Protein AF-A0A226DK60-F1 (afdb_monomer_lite)

Foldseek 3Di:
DDDDQDPVNPVLVVLVVCCVVPVPVSVVSVVVVPDDPDCVVVVVLVVVLVVVCVVVVDHDDPVRSVVVSVVVVVVVVVVVPPPDDDPPPPPPDDPDDDDDDDDDDDDDDDDDDDDDDDDDDDDDD

Sequence (125 aa):
MPLVVDEEDSPLLFWKSQSSRFPTLSKMAKIYLAIPSTSGNVERLFSIAGAIARARRASIKTDTLEKLLCCRQYFRNSENTSDIEAPDLDPSNDPNPEPPKSDPSEEMHSSCKDSDEDSDIEDVE

Organism: Folsomia candida (NCBI:txid158441)

InterPro domains:
  IPR008906 HAT, C-terminal dimerisation domain [PF05699] (9-73)
  IPR012337 Ribonuclease H-like superfamily [SSF53098] (5-77)
  IPR052035 Zinc finger BED domain-containing [PTHR46481] (6-76)

Secondary structure (DSSP, 8-state):
------GGG-HHHHHHHTTTT-HHHHHHHHHHHTS-SSTHHHHHHHHHHHHHHHHT-S---HHHHHHHHHHHHHHHHHTT-TT-PPP---TT----PPPPPP-----------------------

Radius of gyration: 30.91 Å; chains: 1; bounding box: 69×60×61 Å

pLDDT: mean 73.43, std 20.0, range [37.38, 96.56]

Structure (mmCIF, N/CA/C/O backbone):
data_AF-A0A226DK60-F1
#
_entry.id   AF-A0A226DK60-F1
#
loop_
_atom_site.group_PDB
_atom_site.id
_atom_site.type_symbol
_atom_site.label_atom_id
_atom_site.label_alt_id
_atom_site.label_comp_id
_atom_site.label_asym_id
_atom_site.label_entity_id
_atom_site.label_seq_id
_atom_site.pdbx_PDB_ins_code
_atom_site.Cartn_x
_atom_site.Cartn_y
_atom_site.Cartn_z
_atom_site.occupancy
_atom_site.B_iso_or_equiv
_atom_site.auth_seq_id
_atom_site.auth_comp_id
_atom_site.auth_asym_id
_atom_site.auth_atom_id
_atom_site.pdbx_PDB_model_num
ATOM 1 N N . MET A 1 1 ? 13.383 18.168 17.671 1.00 52.97 1 MET A N 1
ATOM 2 C CA . MET A 1 1 ? 13.516 16.821 18.262 1.00 52.97 1 MET A CA 1
ATOM 3 C C . MET A 1 1 ? 12.750 15.850 17.386 1.00 52.97 1 MET A C 1
ATOM 5 O O . MET A 1 1 ? 11.598 16.158 17.102 1.00 52.97 1 MET A O 1
ATOM 9 N N . PRO A 1 2 ? 13.350 14.749 16.914 1.00 62.56 2 PRO A N 1
ATOM 10 C CA . PRO A 1 2 ? 12.568 13.673 16.325 1.00 62.56 2 PRO A CA 1
ATOM 11 C C . PRO A 1 2 ? 11.811 12.965 17.456 1.00 62.56 2 PRO A C 1
ATOM 13 O O . PRO A 1 2 ? 12.388 12.693 18.508 1.00 62.56 2 PRO A O 1
ATOM 16 N N . LEU A 1 3 ? 10.514 12.733 17.265 1.00 60.19 3 LEU A N 1
ATOM 17 C CA . LEU A 1 3 ? 9.728 11.882 18.153 1.00 60.19 3 LEU A CA 1
ATOM 18 C C . LEU A 1 3 ? 10.184 10.444 17.902 1.00 60.19 3 LEU A C 1
ATOM 20 O O . LEU A 1 3 ? 9.990 9.924 16.804 1.00 60.19 3 LEU A O 1
ATOM 24 N N . VAL A 1 4 ? 10.856 9.846 18.882 1.00 67.31 4 VAL A N 1
ATOM 25 C CA . VAL A 1 4 ? 11.130 8.408 18.877 1.00 67.31 4 VAL A CA 1
ATOM 26 C C . VAL A 1 4 ? 9.837 7.748 19.334 1.00 67.31 4 VAL A C 1
ATOM 28 O O . VAL A 1 4 ? 9.366 8.027 20.431 1.00 67.31 4 VAL A O 1
ATOM 31 N N . VAL A 1 5 ? 9.218 6.986 18.439 1.00 66.62 5 VAL A N 1
ATOM 32 C CA . VAL A 1 5 ? 8.055 6.152 18.748 1.00 66.62 5 VAL A CA 1
ATOM 33 C C . VAL A 1 5 ? 8.623 4.774 19.046 1.00 66.62 5 VAL A C 1
ATOM 35 O O . VAL A 1 5 ? 9.246 4.182 18.162 1.00 66.62 5 VAL A O 1
ATOM 38 N N . ASP A 1 6 ? 8.474 4.312 20.283 1.00 76.50 6 ASP A N 1
ATOM 39 C CA . ASP A 1 6 ? 8.888 2.965 20.671 1.00 76.50 6 ASP A CA 1
ATOM 40 C C . ASP A 1 6 ? 7.989 1.934 19.959 1.00 76.50 6 ASP A C 1
ATOM 42 O O . ASP A 1 6 ? 6.840 2.225 19.627 1.00 76.50 6 ASP A O 1
ATOM 46 N N . GLU A 1 7 ? 8.485 0.724 19.678 1.00 69.06 7 GLU A N 1
ATOM 47 C CA . GLU A 1 7 ? 7.690 -0.301 18.966 1.00 69.06 7 GLU A CA 1
ATOM 48 C C . GLU A 1 7 ? 6.394 -0.672 19.708 1.00 69.06 7 GLU A C 1
ATOM 50 O O . GLU A 1 7 ? 5.380 -0.977 19.075 1.00 69.06 7 GLU A O 1
ATOM 55 N N . GLU A 1 8 ? 6.405 -0.554 21.037 1.00 67.69 8 GLU A N 1
ATOM 56 C CA . GLU A 1 8 ? 5.249 -0.716 21.928 1.00 67.69 8 GLU A CA 1
ATOM 57 C C . GLU A 1 8 ? 4.140 0.324 21.664 1.00 67.69 8 GLU A C 1
ATOM 59 O O . GLU A 1 8 ? 2.957 0.042 21.858 1.00 67.69 8 GLU A O 1
ATOM 64 N N . ASP A 1 9 ? 4.494 1.495 21.126 1.00 77.69 9 ASP A N 1
ATOM 65 C CA . ASP A 1 9 ? 3.557 2.561 20.753 1.00 77.69 9 ASP A CA 1
ATOM 66 C C . ASP A 1 9 ? 3.023 2.404 19.316 1.00 77.69 9 ASP A C 1
ATOM 68 O O . ASP A 1 9 ? 2.361 3.299 18.774 1.00 77.69 9 ASP A O 1
ATOM 72 N N . SER A 1 10 ? 3.277 1.261 18.664 1.00 87.69 10 SER A N 1
ATOM 73 C CA . SER A 1 10 ? 2.757 0.993 17.326 1.00 87.69 10 SER A CA 1
ATOM 74 C C . SER A 1 10 ? 1.223 0.956 17.335 1.00 87.69 10 SER A C 1
ATOM 76 O O . SER A 1 10 ? 0.614 0.057 17.932 1.00 87.69 10 SER A O 1
ATOM 78 N N . PRO A 1 11 ? 0.545 1.856 16.593 1.00 90.19 11 PRO A N 1
ATOM 79 C CA . PRO A 1 11 ? -0.913 1.877 16.554 1.00 90.19 11 PRO A CA 1
ATOM 80 C C . PRO A 1 11 ? -1.484 0.570 15.984 1.00 90.19 11 PRO A C 1
ATOM 82 O O . PRO A 1 11 ? -2.591 0.169 16.341 1.00 90.19 11 PRO A O 1
ATOM 85 N N . LEU A 1 12 ? -0.732 -0.137 15.133 1.00 90.12 12 LEU A N 1
ATOM 86 C CA . LEU A 1 12 ? -1.144 -1.432 14.589 1.00 90.12 12 LEU A CA 1
ATOM 87 C C . LEU A 1 12 ? -1.210 -2.518 15.673 1.00 90.12 12 LEU A C 1
ATOM 89 O O . LEU A 1 12 ? -2.156 -3.308 15.673 1.00 90.12 12 LEU A O 1
ATOM 93 N N . LEU A 1 13 ? -0.249 -2.542 16.602 1.00 90.69 13 LEU A N 1
ATOM 94 C CA . LEU A 1 13 ? -0.232 -3.491 17.720 1.00 90.69 13 LEU A CA 1
ATOM 95 C C . LEU A 1 13 ? -1.329 -3.164 18.736 1.00 90.69 13 LEU A C 1
ATOM 97 O O . LEU A 1 13 ? -2.068 -4.060 19.148 1.00 90.69 13 LEU A O 1
ATOM 101 N N . PHE A 1 14 ? -1.525 -1.878 19.038 1.00 91.50 14 PHE A N 1
ATOM 102 C CA . PHE A 1 14 ? -2.618 -1.417 19.895 1.00 91.50 14 PHE A CA 1
ATOM 103 C C . PHE A 1 14 ? -3.997 -1.842 19.361 1.00 91.50 14 PHE A C 1
ATOM 105 O O . PHE A 1 14 ? -4.802 -2.445 20.071 1.00 91.50 14 PHE A O 1
ATOM 112 N N . TRP A 1 15 ? -4.288 -1.593 18.080 1.00 93.88 15 TRP A N 1
ATOM 113 C CA . TRP A 1 15 ? -5.579 -1.989 17.501 1.00 93.88 15 TRP A CA 1
ATOM 114 C C . TRP A 1 15 ? -5.724 -3.506 17.324 1.00 93.88 15 TRP A C 1
ATOM 116 O O . TRP A 1 15 ? -6.853 -4.004 17.251 1.00 93.88 15 TRP A O 1
ATOM 126 N N . LYS A 1 16 ? -4.612 -4.253 17.276 1.00 91.00 16 LYS A N 1
ATOM 127 C CA . LYS A 1 16 ? -4.616 -5.722 17.307 1.00 91.00 16 LYS A CA 1
ATOM 128 C C . LYS A 1 16 ? -5.071 -6.230 18.679 1.00 91.00 16 LYS A C 1
ATOM 130 O O . LYS A 1 16 ? -6.003 -7.036 18.720 1.00 91.00 16 LYS A O 1
ATOM 135 N N . SER A 1 17 ? -4.497 -5.728 19.775 1.00 92.06 17 SER A N 1
ATOM 136 C CA . SER A 1 17 ? -4.870 -6.136 21.142 1.00 92.06 17 SER A CA 1
ATOM 137 C C . SER A 1 17 ? -6.291 -5.698 21.520 1.00 92.06 17 SER A C 1
ATOM 139 O O . SER A 1 17 ? -7.034 -6.448 22.149 1.00 92.06 17 SER A O 1
ATOM 141 N N . GLN A 1 18 ? -6.724 -4.530 21.043 1.00 92.31 18 GLN A N 1
ATOM 142 C CA . GLN A 1 18 ? -8.040 -3.964 21.342 1.00 92.31 18 GLN A CA 1
ATOM 143 C C . GLN A 1 18 ? -9.190 -4.554 20.493 1.00 92.31 18 GLN A C 1
ATOM 145 O O . GLN A 1 18 ? -10.358 -4.186 20.660 1.00 92.31 18 GLN A O 1
ATOM 150 N N . SER A 1 19 ? -8.892 -5.478 19.574 1.00 93.06 19 SER A N 1
ATOM 151 C CA . SER A 1 19 ? -9.872 -6.026 18.627 1.00 93.06 19 SER A CA 1
ATOM 152 C C . SER A 1 19 ? -11.032 -6.783 19.283 1.00 93.06 19 SER A C 1
ATOM 154 O O . SER A 1 19 ? -12.153 -6.708 18.780 1.00 93.06 19 SER A O 1
ATOM 156 N N . SER A 1 20 ? -10.802 -7.437 20.426 1.00 94.56 20 SER A N 1
ATOM 157 C CA . SER A 1 20 ? -11.841 -8.134 21.200 1.00 94.56 20 SER A CA 1
ATOM 158 C C . SER A 1 20 ? -12.856 -7.166 21.808 1.00 94.56 20 SER A C 1
ATOM 160 O O . SER A 1 20 ? -14.061 -7.403 21.767 1.00 94.56 20 SER A O 1
ATOM 162 N N . ARG A 1 21 ? -12.374 -6.037 22.335 1.00 96.56 21 ARG A N 1
ATOM 163 C CA . ARG A 1 21 ? -13.205 -5.025 22.991 1.00 96.56 21 ARG A CA 1
ATOM 164 C C . ARG A 1 21 ? -13.877 -4.082 21.992 1.00 96.56 21 ARG A C 1
ATOM 166 O O . ARG A 1 21 ? -14.992 -3.640 22.249 1.00 96.56 21 ARG A O 1
ATOM 173 N N . PHE A 1 22 ? -13.236 -3.792 20.856 1.00 95.56 22 PHE A N 1
ATOM 174 C CA . PHE A 1 22 ? -13.795 -2.947 19.795 1.00 95.56 22 PHE A CA 1
ATOM 175 C C . PHE A 1 22 ? -13.660 -3.598 18.402 1.00 95.56 22 PHE A C 1
ATOM 177 O O . PHE A 1 22 ? -12.822 -3.183 17.592 1.00 95.56 22 PHE A O 1
ATOM 184 N N . PRO A 1 23 ? -14.503 -4.591 18.062 1.00 93.88 23 PRO A N 1
ATOM 185 C CA . PRO A 1 23 ? -14.364 -5.359 16.821 1.00 93.88 23 PRO A CA 1
ATOM 186 C C . PRO A 1 23 ? -14.616 -4.527 15.557 1.00 93.88 23 PRO A C 1
ATOM 188 O O . PRO A 1 23 ? -13.886 -4.651 14.576 1.00 93.88 23 PRO A O 1
ATOM 191 N N . THR A 1 24 ? -15.615 -3.643 15.560 1.00 96.00 24 THR A N 1
ATOM 192 C CA . THR A 1 24 ? -15.915 -2.791 14.394 1.00 96.00 24 THR A CA 1
ATOM 193 C C . THR A 1 24 ? -14.880 -1.681 14.228 1.00 96.00 24 THR A C 1
ATOM 195 O O . THR A 1 24 ? -14.409 -1.429 13.121 1.00 96.00 24 THR A O 1
ATOM 198 N N . LEU A 1 25 ? -14.480 -1.041 15.331 1.00 95.38 25 LEU A N 1
ATOM 199 C CA . LEU A 1 25 ? -13.534 0.073 15.285 1.00 95.38 25 LEU A CA 1
ATOM 200 C C . LEU A 1 25 ? -12.126 -0.396 14.916 1.00 95.38 25 LEU A C 1
ATOM 202 O O . LEU A 1 25 ? -11.478 0.242 14.097 1.00 95.38 25 LEU A O 1
ATOM 206 N N . SER A 1 26 ? -11.678 -1.538 15.446 1.00 94.44 26 SER A N 1
ATOM 207 C CA . SER A 1 26 ? -10.377 -2.114 15.083 1.00 94.44 26 SER A CA 1
ATOM 208 C C . SER A 1 26 ? -10.292 -2.469 13.594 1.00 94.44 26 SER A C 1
ATOM 210 O O . SER A 1 26 ? -9.253 -2.250 12.975 1.00 94.44 26 SER A O 1
ATOM 212 N N . LYS A 1 27 ? -11.386 -2.948 12.979 1.00 93.94 27 LYS A N 1
ATOM 213 C CA . LYS A 1 27 ? -11.457 -3.170 11.523 1.00 93.94 27 LYS A CA 1
ATOM 214 C C . LYS A 1 27 ? -11.287 -1.867 10.741 1.00 93.94 27 LYS A C 1
ATOM 216 O O . LYS A 1 27 ? -10.496 -1.831 9.804 1.00 93.94 27 LYS A O 1
ATOM 221 N N . MET A 1 28 ? -11.973 -0.800 11.148 1.00 96.19 28 MET A N 1
ATOM 222 C CA . MET A 1 28 ? -11.833 0.514 10.509 1.00 96.19 28 MET A CA 1
ATOM 223 C C . MET A 1 28 ? -10.421 1.076 10.686 1.00 96.19 28 MET A C 1
ATOM 225 O O . MET A 1 28 ? -9.803 1.507 9.717 1.00 96.19 28 MET A O 1
ATOM 229 N N . ALA A 1 29 ? -9.875 1.008 11.900 1.00 94.56 29 ALA A N 1
ATOM 230 C CA . ALA A 1 29 ? -8.530 1.481 12.200 1.00 94.56 29 ALA A CA 1
ATOM 231 C C . ALA A 1 29 ? -7.472 0.788 11.330 1.00 94.56 29 ALA A C 1
ATOM 233 O O . ALA A 1 29 ? -6.603 1.463 10.787 1.00 94.56 29 ALA A O 1
ATOM 234 N N . LYS A 1 30 ? -7.584 -0.531 11.113 1.00 92.19 30 LYS A N 1
ATOM 235 C CA . LYS A 1 30 ? -6.701 -1.270 10.192 1.00 92.19 30 LYS A CA 1
ATOM 236 C C . LYS A 1 30 ? -6.742 -0.716 8.767 1.00 92.19 30 LYS A C 1
ATOM 238 O O . LYS A 1 30 ? -5.692 -0.587 8.150 1.00 92.19 30 LYS A O 1
ATOM 243 N N . ILE A 1 31 ? -7.926 -0.373 8.256 1.00 93.75 31 ILE A N 1
ATOM 244 C CA . ILE A 1 31 ? -8.076 0.198 6.909 1.00 93.75 31 ILE A CA 1
ATOM 245 C C . ILE A 1 31 ? -7.396 1.567 6.839 1.00 93.75 31 ILE A C 1
ATOM 247 O O . ILE A 1 31 ? -6.592 1.799 5.942 1.00 93.75 31 ILE A O 1
ATOM 251 N N . TYR A 1 32 ? -7.668 2.457 7.796 1.00 93.88 32 TYR A N 1
ATOM 252 C CA . TYR A 1 32 ? -7.098 3.807 7.787 1.00 93.88 32 TYR A CA 1
ATOM 253 C C . TYR A 1 32 ? -5.581 3.817 7.994 1.00 93.88 32 TYR A C 1
ATOM 255 O O . TYR A 1 32 ? -4.885 4.581 7.332 1.00 93.88 32 TYR A O 1
ATOM 263 N N . LEU A 1 33 ? -5.058 2.952 8.865 1.00 92.19 33 LEU A N 1
ATOM 264 C CA . LEU A 1 33 ? -3.618 2.836 9.112 1.00 92.19 33 LEU A CA 1
ATOM 265 C C . LEU A 1 33 ? -2.861 2.176 7.951 1.00 92.19 33 LEU A C 1
ATOM 267 O O . LEU A 1 33 ? -1.656 2.373 7.830 1.00 92.19 33 LEU A O 1
ATOM 271 N N . ALA A 1 34 ? -3.543 1.417 7.087 1.00 91.00 34 ALA A N 1
ATOM 272 C CA . ALA A 1 34 ? -2.942 0.850 5.881 1.00 91.00 34 ALA A CA 1
ATOM 273 C C . ALA A 1 34 ? -2.728 1.892 4.767 1.00 91.00 34 ALA A C 1
ATOM 275 O O . ALA A 1 34 ? -1.981 1.637 3.819 1.00 91.00 34 ALA A O 1
ATOM 276 N N . ILE A 1 35 ? -3.373 3.060 4.858 1.00 91.31 35 ILE A N 1
ATOM 277 C CA . ILE A 1 35 ? -3.220 4.129 3.873 1.00 91.31 35 ILE A CA 1
ATOM 278 C C . ILE A 1 35 ? -1.857 4.799 4.094 1.00 91.31 35 ILE A C 1
ATOM 280 O O . ILE A 1 35 ? -1.596 5.327 5.177 1.00 91.31 35 ILE A O 1
ATOM 284 N N . PRO A 1 36 ? -0.969 4.825 3.086 1.00 86.81 36 PRO A N 1
ATOM 285 C CA . PRO A 1 36 ? 0.286 5.545 3.210 1.00 86.81 36 PRO A CA 1
ATOM 286 C C . PRO A 1 36 ? 0.016 7.051 3.312 1.00 86.81 36 PRO A C 1
ATOM 288 O O . PRO A 1 36 ? -0.772 7.606 2.552 1.00 86.81 36 PRO A O 1
ATOM 291 N N . SER A 1 37 ? 0.731 7.729 4.209 1.00 88.56 37 SER A N 1
ATOM 292 C CA . SER A 1 37 ? 0.634 9.188 4.372 1.00 88.56 37 SER A CA 1
ATOM 293 C C . SER A 1 37 ? 1.153 9.965 3.145 1.00 88.56 37 SER A C 1
ATOM 295 O O . SER A 1 37 ? 0.813 11.128 2.947 1.00 88.56 37 SER A O 1
ATOM 297 N N . THR A 1 38 ? 1.970 9.333 2.290 1.00 90.88 38 THR A N 1
ATOM 298 C CA . THR A 1 38 ? 2.649 9.996 1.165 1.00 90.88 38 THR A CA 1
ATOM 299 C C . THR A 1 38 ? 2.565 9.209 -0.145 1.00 90.88 38 THR A C 1
ATOM 301 O O . THR A 1 38 ? 2.414 7.985 -0.161 1.00 90.88 38 THR A O 1
ATOM 304 N N . SER A 1 39 ? 2.756 9.910 -1.269 1.00 86.12 39 SER A N 1
ATOM 305 C CA . SER A 1 39 ? 2.887 9.328 -2.615 1.00 86.12 39 SER A CA 1
ATOM 306 C C . SER A 1 39 ? 4.194 8.552 -2.837 1.00 86.12 39 SER A C 1
ATOM 308 O O . SER A 1 39 ? 4.375 7.936 -3.888 1.00 86.12 39 SER A O 1
ATOM 310 N N . GLY A 1 40 ? 5.106 8.509 -1.861 1.00 86.88 40 GLY A N 1
ATOM 311 C CA . GLY A 1 40 ? 6.433 7.913 -2.048 1.00 86.88 40 GLY A CA 1
ATOM 312 C C . GLY A 1 40 ? 6.402 6.429 -2.443 1.00 86.88 40 GLY A C 1
ATOM 313 O O . GLY A 1 40 ? 7.303 5.948 -3.133 1.00 86.88 40 GLY A O 1
ATOM 314 N N . ASN A 1 41 ? 5.356 5.688 -2.059 1.00 86.44 41 ASN A N 1
ATOM 315 C CA . ASN A 1 41 ? 5.198 4.288 -2.463 1.00 86.44 41 ASN A CA 1
ATOM 316 C C . ASN A 1 41 ? 4.947 4.150 -3.975 1.00 86.44 41 ASN A C 1
ATOM 318 O O . ASN A 1 41 ? 5.609 3.355 -4.646 1.00 86.44 41 ASN A O 1
ATOM 322 N N . VAL A 1 42 ? 4.040 4.961 -4.529 1.00 90.31 42 VAL A N 1
ATOM 323 C CA . VAL A 1 42 ? 3.719 4.909 -5.962 1.00 90.31 42 VAL A CA 1
ATOM 324 C C . VAL A 1 42 ? 4.876 5.433 -6.808 1.00 90.31 42 VAL A C 1
ATOM 326 O O . VAL A 1 42 ? 5.225 4.816 -7.809 1.00 90.31 42 VAL A O 1
ATOM 329 N N . GLU A 1 43 ? 5.559 6.491 -6.370 1.00 92.25 43 GLU A N 1
ATOM 330 C CA . GLU A 1 43 ? 6.752 7.019 -7.047 1.00 92.25 43 GLU A CA 1
ATOM 331 C C . GLU A 1 43 ? 7.873 5.976 -7.119 1.00 92.25 43 GLU A C 1
ATOM 333 O O . GLU A 1 43 ? 8.479 5.762 -8.174 1.00 92.25 43 GLU A O 1
ATOM 338 N N . ARG A 1 44 ? 8.115 5.257 -6.014 1.00 92.19 44 ARG A N 1
ATOM 339 C CA . ARG A 1 44 ? 9.077 4.151 -5.983 1.00 92.19 44 ARG A CA 1
ATOM 340 C C . ARG A 1 44 ? 8.665 3.027 -6.930 1.00 92.19 44 ARG A C 1
ATOM 342 O O . ARG A 1 44 ? 9.525 2.490 -7.629 1.00 92.19 44 ARG A O 1
ATOM 349 N N . LEU A 1 45 ? 7.379 2.680 -6.972 1.00 91.75 45 LEU A N 1
ATOM 350 C CA . LEU A 1 45 ? 6.857 1.667 -7.889 1.00 91.75 45 LEU A CA 1
ATOM 351 C C . LEU A 1 45 ? 7.091 2.066 -9.355 1.00 91.75 45 LEU A C 1
ATOM 353 O O . LEU A 1 45 ? 7.628 1.265 -10.120 1.00 91.75 45 LEU A O 1
ATOM 357 N N . PHE A 1 46 ? 6.781 3.309 -9.732 1.00 91.12 46 PHE A N 1
ATOM 358 C CA . PHE A 1 46 ? 7.013 3.821 -11.087 1.00 91.12 46 PHE A CA 1
ATOM 359 C C . PHE A 1 46 ? 8.496 3.906 -11.447 1.00 91.12 46 PHE A C 1
ATOM 361 O O . PHE A 1 46 ? 8.877 3.583 -12.572 1.00 91.12 46 PHE A O 1
ATOM 368 N N . SER A 1 47 ? 9.354 4.276 -10.498 1.00 93.62 47 SER A N 1
ATOM 369 C CA . SER A 1 47 ? 10.803 4.274 -10.706 1.00 93.62 47 SER A CA 1
ATOM 370 C C . SER A 1 47 ? 11.325 2.865 -11.018 1.00 93.62 47 SER A C 1
ATOM 372 O O . SER A 1 47 ? 12.071 2.673 -11.983 1.00 93.62 47 SER A O 1
ATOM 374 N N . ILE A 1 48 ? 10.862 1.853 -10.272 1.00 92.06 48 ILE A N 1
ATOM 375 C CA . ILE A 1 48 ? 11.183 0.440 -10.527 1.00 92.06 48 ILE A CA 1
ATOM 376 C C . ILE A 1 48 ? 10.647 0.005 -11.894 1.00 92.06 48 ILE A C 1
ATOM 378 O O . ILE A 1 48 ? 11.382 -0.609 -12.667 1.00 92.06 48 ILE A O 1
ATOM 382 N N . ALA A 1 49 ? 9.402 0.351 -12.223 1.00 91.50 49 ALA A N 1
ATOM 383 C CA . ALA A 1 49 ? 8.806 0.052 -13.522 1.00 91.50 49 ALA A CA 1
ATOM 384 C C . ALA A 1 49 ? 9.649 0.627 -14.671 1.00 91.50 49 ALA A C 1
ATOM 386 O O . ALA A 1 49 ? 10.003 -0.085 -15.613 1.00 91.50 49 ALA A O 1
ATOM 387 N N . GLY A 1 50 ? 10.059 1.893 -14.550 1.00 91.25 50 GLY A N 1
ATOM 388 C CA . GLY A 1 50 ? 10.931 2.559 -15.511 1.00 91.25 50 GLY A CA 1
ATOM 389 C C . GLY A 1 50 ? 12.333 1.950 -15.578 1.00 91.25 50 GLY A C 1
ATOM 390 O O . GLY A 1 50 ? 12.954 1.951 -16.641 1.00 91.25 50 GLY A O 1
ATOM 391 N N . ALA A 1 51 ? 12.861 1.416 -14.475 1.00 90.69 51 ALA A N 1
ATOM 392 C CA . ALA A 1 51 ? 14.127 0.687 -14.472 1.00 90.69 51 ALA A CA 1
ATOM 393 C C . ALA A 1 51 ? 14.015 -0.652 -15.219 1.00 90.69 51 ALA A C 1
ATOM 395 O O . ALA A 1 51 ? 14.854 -0.933 -16.072 1.00 90.69 51 ALA A O 1
ATOM 396 N N . ILE A 1 52 ? 12.961 -1.437 -14.970 1.00 88.69 52 ILE A N 1
ATOM 397 C CA . ILE A 1 52 ? 12.707 -2.717 -15.655 1.00 88.69 52 ILE A CA 1
ATOM 398 C C . ILE A 1 52 ? 12.524 -2.495 -17.161 1.00 88.69 52 ILE A C 1
ATOM 400 O O . ILE A 1 52 ? 13.147 -3.187 -17.970 1.00 88.69 52 ILE A O 1
ATOM 404 N N . ALA A 1 53 ? 11.719 -1.498 -17.541 1.00 87.94 53 ALA A N 1
ATOM 405 C CA . ALA A 1 53 ? 11.475 -1.159 -18.940 1.00 87.94 53 ALA A CA 1
ATOM 406 C C . ALA A 1 53 ? 12.768 -0.751 -19.671 1.00 87.94 53 ALA A C 1
ATOM 408 O O . ALA A 1 53 ? 13.023 -1.213 -20.782 1.00 87.94 53 ALA A O 1
ATOM 409 N N . ARG A 1 54 ? 13.625 0.060 -19.032 1.00 86.19 54 ARG A N 1
ATOM 410 C CA . ARG A 1 54 ? 14.917 0.477 -19.608 1.00 86.19 54 ARG A CA 1
ATOM 411 C C . ARG A 1 54 ? 15.934 -0.660 -19.678 1.00 86.19 54 ARG A C 1
ATOM 413 O O . ARG A 1 54 ? 16.642 -0.779 -20.676 1.00 86.19 54 ARG A O 1
ATOM 420 N N . ALA A 1 55 ? 16.012 -1.496 -18.643 1.00 82.56 55 ALA A N 1
ATOM 421 C CA . ALA A 1 55 ? 17.002 -2.568 -18.545 1.00 82.56 55 ALA A CA 1
ATOM 422 C C . ALA A 1 55 ? 16.868 -3.595 -19.675 1.00 82.56 55 ALA A C 1
ATOM 424 O O . ALA A 1 55 ? 17.873 -4.100 -20.171 1.00 82.56 55 ALA A O 1
ATOM 425 N N . ARG A 1 56 ? 15.638 -3.879 -20.120 1.00 71.56 56 ARG A N 1
ATOM 426 C CA . ARG A 1 56 ? 15.405 -4.929 -21.114 1.00 71.56 56 ARG A CA 1
ATOM 427 C C . ARG A 1 56 ? 15.754 -4.517 -22.547 1.00 71.56 56 ARG A C 1
ATOM 429 O O . ARG A 1 56 ? 15.784 -5.402 -23.393 1.00 71.56 56 ARG A O 1
ATOM 436 N N . ARG A 1 57 ? 16.011 -3.226 -22.836 1.00 69.38 57 ARG A N 1
ATOM 437 C CA . ARG A 1 57 ? 16.305 -2.622 -24.171 1.00 69.38 57 ARG A CA 1
ATOM 438 C C . ARG A 1 57 ? 15.354 -2.999 -25.328 1.00 69.38 57 ARG A C 1
ATOM 440 O O . ARG A 1 57 ? 15.483 -2.467 -26.423 1.00 69.38 57 ARG A O 1
ATOM 447 N N . ALA A 1 58 ? 14.392 -3.876 -25.080 1.00 64.38 58 ALA A N 1
ATOM 448 C CA . ALA A 1 58 ? 13.363 -4.365 -25.969 1.00 64.38 58 ALA A CA 1
ATOM 449 C C . ALA A 1 58 ? 12.010 -3.905 -25.428 1.00 64.38 58 ALA A C 1
ATOM 451 O O . ALA A 1 58 ? 11.807 -3.852 -24.213 1.00 64.38 58 ALA A O 1
ATOM 452 N N . SER A 1 59 ? 11.097 -3.590 -26.344 1.00 74.50 59 SER A N 1
ATOM 453 C CA . SER A 1 59 ? 9.720 -3.204 -26.040 1.00 74.50 59 SER A CA 1
ATOM 454 C C . SER A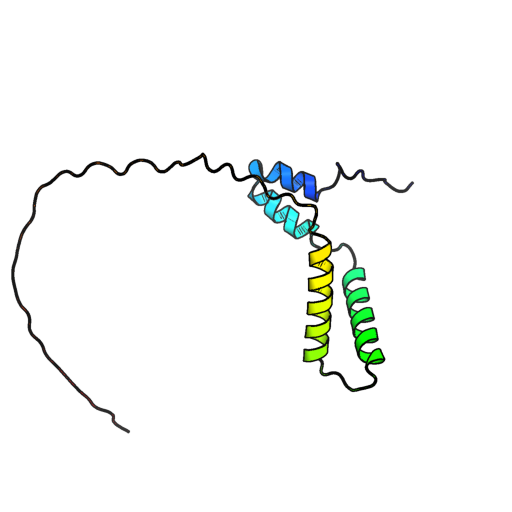 1 59 ? 9.035 -4.300 -25.217 1.00 74.50 59 SER A C 1
ATOM 456 O O . SER A 1 59 ? 8.613 -5.331 -25.745 1.00 74.50 59 SER A O 1
ATOM 458 N N . ILE A 1 60 ? 8.985 -4.112 -23.897 1.00 87.00 60 ILE A N 1
ATOM 459 C CA . ILE A 1 60 ? 8.209 -4.963 -23.005 1.00 87.00 60 ILE A CA 1
ATOM 460 C C . ILE A 1 60 ? 6.746 -4.536 -23.105 1.00 87.00 60 ILE A C 1
ATOM 462 O O . ILE A 1 60 ? 6.428 -3.352 -23.009 1.00 87.00 60 ILE A O 1
ATOM 466 N N . LYS A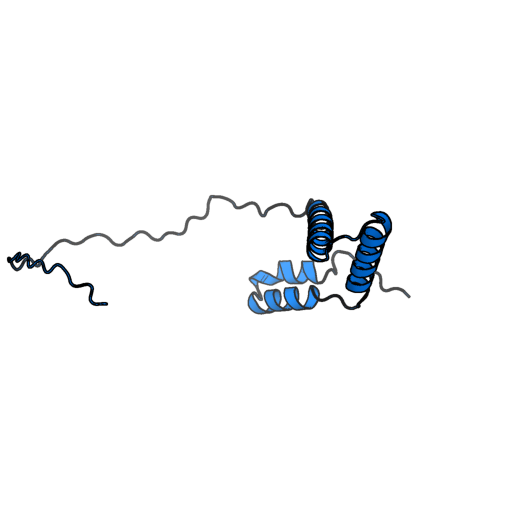 1 61 ? 5.847 -5.500 -23.308 1.00 90.00 61 LYS A N 1
ATOM 467 C CA . LYS A 1 61 ? 4.407 -5.230 -23.271 1.00 90.00 61 LYS A CA 1
ATOM 468 C C . LYS A 1 61 ? 4.012 -4.778 -21.863 1.00 90.00 61 LYS A C 1
ATOM 470 O O . LYS A 1 61 ? 4.545 -5.294 -20.879 1.00 90.00 61 LYS A O 1
ATOM 475 N N . THR A 1 62 ? 3.058 -3.858 -21.774 1.00 89.31 62 THR A N 1
ATOM 476 C CA . THR A 1 62 ? 2.546 -3.314 -20.505 1.00 89.31 62 THR A CA 1
ATOM 477 C C . THR A 1 62 ? 2.040 -4.412 -19.569 1.00 89.31 62 THR A C 1
ATOM 479 O O . THR A 1 62 ? 2.437 -4.441 -18.410 1.00 89.31 62 THR A O 1
ATOM 482 N N . ASP A 1 63 ? 1.292 -5.383 -20.097 1.00 92.62 63 ASP A N 1
ATOM 483 C CA . ASP A 1 63 ? 0.818 -6.563 -19.354 1.00 92.62 63 ASP A CA 1
ATOM 484 C C . ASP A 1 63 ? 1.969 -7.372 -18.723 1.00 92.62 63 ASP A C 1
ATOM 486 O O . ASP A 1 63 ? 1.918 -7.786 -17.566 1.00 92.62 63 ASP A O 1
ATOM 490 N N . THR A 1 64 ? 3.070 -7.563 -19.457 1.00 92.12 64 THR A N 1
ATOM 491 C CA . THR A 1 64 ? 4.238 -8.281 -18.927 1.00 92.12 64 THR A CA 1
ATOM 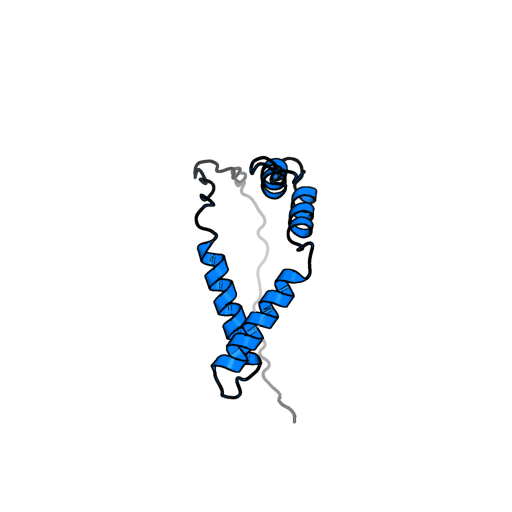492 C C . THR A 1 64 ? 4.958 -7.468 -17.853 1.00 92.12 64 THR A C 1
ATOM 494 O O . THR A 1 64 ? 5.446 -8.035 -16.878 1.00 92.12 64 THR A O 1
ATOM 497 N N . LEU A 1 65 ? 5.031 -6.145 -18.012 1.00 92.50 65 LEU A N 1
ATOM 498 C CA . LEU A 1 65 ? 5.629 -5.257 -17.018 1.00 92.50 65 LEU A CA 1
ATOM 499 C C . LEU A 1 65 ? 4.834 -5.269 -15.705 1.00 92.50 65 LEU A C 1
ATOM 501 O O . LEU A 1 65 ? 5.436 -5.361 -14.636 1.00 92.50 65 LEU A O 1
ATOM 505 N N . GLU A 1 66 ? 3.504 -5.229 -15.786 1.00 93.19 66 GLU A N 1
ATOM 506 C CA . GLU A 1 66 ? 2.610 -5.311 -14.629 1.00 93.19 66 GLU A CA 1
ATOM 507 C C . GLU A 1 66 ? 2.803 -6.622 -13.861 1.00 93.19 66 GLU A C 1
ATOM 509 O O . GLU A 1 66 ? 3.036 -6.600 -12.652 1.00 93.19 66 GLU A O 1
ATOM 514 N N . LYS A 1 67 ? 2.825 -7.758 -14.570 1.00 94.62 67 LYS A N 1
ATOM 515 C CA . LYS A 1 67 ? 3.084 -9.075 -13.968 1.00 94.62 67 LYS A CA 1
ATOM 516 C C . LYS A 1 67 ? 4.434 -9.123 -13.258 1.00 94.62 67 LYS A C 1
ATOM 518 O O . LYS A 1 67 ? 4.511 -9.579 -12.123 1.00 94.62 67 LYS A O 1
ATOM 523 N N . LEU A 1 68 ? 5.494 -8.598 -13.878 1.00 93.12 68 LEU A N 1
ATOM 524 C CA . LEU A 1 68 ? 6.822 -8.545 -13.256 1.00 93.12 68 LEU A CA 1
ATOM 525 C C . LEU A 1 68 ? 6.844 -7.679 -11.991 1.00 93.12 68 LEU A C 1
ATOM 527 O O . LEU A 1 68 ? 7.465 -8.063 -10.999 1.00 93.12 68 LEU A O 1
ATOM 531 N N . LEU A 1 69 ? 6.175 -6.524 -12.015 1.00 93.38 69 LEU A N 1
ATOM 532 C CA . LEU A 1 69 ? 6.051 -5.653 -10.845 1.00 93.38 69 LEU A CA 1
ATOM 533 C C . LEU A 1 69 ? 5.272 -6.342 -9.724 1.00 93.38 69 LEU A C 1
ATOM 535 O O . LEU A 1 69 ? 5.726 -6.320 -8.581 1.00 93.38 69 LEU A O 1
ATOM 539 N N . CYS A 1 70 ? 4.151 -6.985 -10.052 1.00 94.25 70 CYS A N 1
ATOM 540 C CA . CYS A 1 70 ? 3.338 -7.738 -9.104 1.00 94.25 70 CYS A CA 1
ATOM 541 C C . CYS A 1 70 ? 4.141 -8.880 -8.468 1.00 94.25 70 CYS A C 1
ATOM 543 O O . CYS A 1 70 ? 4.263 -8.920 -7.246 1.00 94.25 70 CYS A O 1
ATOM 545 N N . CYS A 1 71 ? 4.784 -9.736 -9.272 1.00 94.12 71 CYS A N 1
ATOM 546 C CA . CYS A 1 71 ? 5.624 -10.827 -8.772 1.00 94.12 71 CYS A CA 1
ATOM 547 C C . CYS A 1 71 ? 6.740 -10.305 -7.862 1.00 94.12 71 CYS A C 1
ATOM 549 O O . CYS A 1 71 ? 6.922 -10.805 -6.756 1.00 94.12 71 CYS A O 1
ATOM 551 N N . ARG A 1 72 ? 7.460 -9.258 -8.285 1.00 92.25 72 ARG A N 1
ATOM 552 C CA . ARG A 1 72 ? 8.519 -8.646 -7.472 1.00 92.25 72 ARG A CA 1
ATOM 553 C C . ARG A 1 72 ? 7.993 -8.154 -6.122 1.00 92.25 72 ARG A C 1
ATOM 555 O O . ARG A 1 72 ? 8.672 -8.329 -5.113 1.00 92.25 72 ARG A O 1
ATOM 562 N N . GLN A 1 73 ? 6.833 -7.500 -6.106 1.00 92.25 73 GLN A N 1
ATOM 563 C CA . GLN A 1 73 ? 6.229 -6.994 -4.874 1.00 92.25 73 GLN A CA 1
ATOM 564 C C . GLN A 1 73 ? 5.733 -8.123 -3.975 1.00 92.25 73 GLN A C 1
ATOM 566 O O . GLN A 1 73 ? 5.955 -8.063 -2.771 1.00 92.25 73 GLN A O 1
ATOM 571 N N . TYR A 1 74 ? 5.130 -9.158 -4.556 1.00 92.56 74 TYR A N 1
ATOM 572 C CA . TYR A 1 74 ? 4.667 -10.336 -3.834 1.00 92.56 74 TYR A CA 1
ATOM 573 C C . TYR A 1 74 ? 5.818 -11.039 -3.107 1.00 92.56 74 TYR A C 1
ATOM 575 O O . TYR A 1 74 ? 5.762 -11.174 -1.888 1.00 92.56 74 TYR A O 1
ATOM 583 N N . PHE A 1 75 ? 6.903 -11.369 -3.820 1.00 91.88 75 PHE A N 1
ATOM 584 C CA . PHE A 1 75 ? 8.087 -11.989 -3.212 1.00 91.88 75 PHE A CA 1
ATOM 585 C C . PHE A 1 75 ? 8.745 -11.094 -2.162 1.00 91.88 75 PHE A C 1
ATOM 587 O O . PHE A 1 75 ? 9.267 -11.575 -1.169 1.00 91.88 75 PHE A O 1
ATOM 594 N N . ARG A 1 76 ? 8.717 -9.770 -2.338 1.00 88.88 76 ARG A N 1
ATOM 595 C CA . ARG A 1 76 ? 9.256 -8.863 -1.320 1.00 88.88 76 ARG A CA 1
ATOM 596 C C . ARG A 1 76 ? 8.396 -8.824 -0.058 1.00 88.88 76 ARG A C 1
ATOM 598 O O . ARG A 1 76 ? 8.932 -8.609 1.021 1.00 88.88 76 ARG A O 1
ATOM 605 N N . ASN A 1 77 ? 7.084 -8.985 -0.191 1.00 86.31 77 ASN A N 1
ATOM 606 C CA . ASN A 1 77 ? 6.174 -8.978 0.946 1.00 86.31 77 ASN A CA 1
ATOM 607 C C . ASN A 1 77 ? 6.195 -10.311 1.708 1.00 86.31 77 ASN A C 1
ATOM 609 O O . ASN A 1 77 ? 6.014 -10.276 2.919 1.00 86.31 77 ASN A O 1
ATOM 613 N N . SER A 1 78 ? 6.449 -11.447 1.042 1.00 82.69 78 SER A N 1
ATOM 614 C CA . SER A 1 78 ? 6.526 -12.764 1.697 1.00 82.69 78 SER A CA 1
ATOM 615 C C . SER A 1 78 ? 7.716 -12.910 2.648 1.00 82.69 78 SER A C 1
ATOM 617 O O . SER A 1 78 ? 7.601 -13.586 3.661 1.00 82.69 78 SER A O 1
ATOM 619 N N . GLU A 1 79 ? 8.841 -12.246 2.373 1.00 68.94 79 GLU A N 1
ATOM 620 C CA . GLU A 1 79 ? 10.025 -12.291 3.251 1.00 68.94 79 GLU A CA 1
ATOM 621 C C . GLU A 1 79 ? 9.864 -11.450 4.532 1.00 68.94 79 GLU A C 1
ATOM 623 O O . GLU A 1 79 ? 10.636 -11.604 5.468 1.00 68.9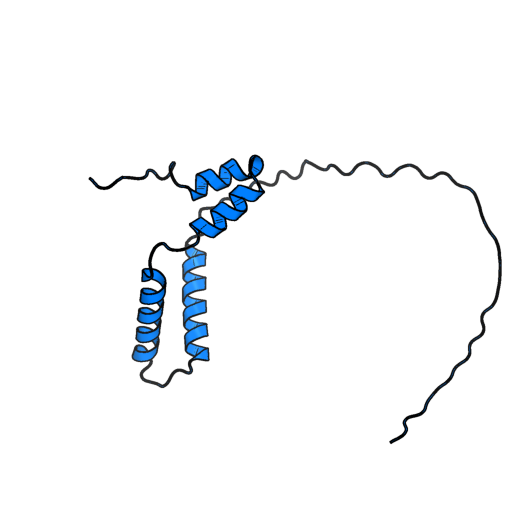4 79 GLU A O 1
ATOM 628 N N . ASN A 1 80 ? 8.862 -10.562 4.599 1.00 60.06 80 ASN A N 1
ATOM 629 C CA . ASN A 1 80 ? 8.623 -9.697 5.764 1.00 60.06 80 ASN A CA 1
ATOM 630 C C . ASN A 1 80 ? 7.588 -10.279 6.748 1.00 60.06 80 ASN A C 1
ATOM 632 O O . ASN A 1 80 ? 7.185 -9.591 7.683 1.00 60.06 80 ASN A O 1
ATOM 636 N N . THR A 1 81 ? 7.097 -11.504 6.522 1.00 55.72 81 THR A N 1
ATOM 637 C CA . THR A 1 81 ? 6.048 -12.139 7.345 1.00 55.72 81 THR A CA 1
ATOM 638 C C . THR A 1 81 ? 6.568 -13.230 8.284 1.00 55.72 81 THR A C 1
ATOM 640 O O . THR A 1 81 ? 5.760 -13.980 8.824 1.00 55.72 81 THR A O 1
ATOM 643 N N . SER A 1 82 ? 7.884 -13.349 8.487 1.00 53.78 82 SER A N 1
ATOM 644 C CA . SER A 1 82 ? 8.481 -14.420 9.303 1.00 53.78 82 SER A CA 1
ATOM 645 C C . SER A 1 82 ? 8.224 -14.317 10.811 1.00 53.78 82 SER A C 1
ATOM 647 O O . SER A 1 82 ? 8.458 -15.299 11.505 1.00 53.78 82 SER A O 1
ATOM 649 N N . ASP A 1 83 ? 7.705 -13.190 11.316 1.00 47.56 83 ASP A N 1
ATOM 650 C CA . ASP A 1 83 ? 7.664 -12.925 12.767 1.00 47.56 83 ASP A CA 1
ATOM 651 C C . ASP A 1 83 ? 6.241 -12.891 13.361 1.00 47.56 83 ASP A C 1
ATOM 653 O O . ASP A 1 83 ? 6.040 -12.457 14.494 1.00 47.56 83 ASP A O 1
ATOM 657 N N . ILE A 1 84 ? 5.218 -13.341 12.622 1.00 52.72 84 ILE A N 1
ATOM 658 C CA . ILE A 1 84 ? 3.877 -13.539 13.197 1.00 52.72 84 ILE A CA 1
ATOM 659 C C . ILE A 1 84 ? 3.701 -15.027 13.490 1.00 52.72 84 ILE A C 1
ATOM 661 O O . ILE A 1 84 ? 3.193 -15.770 12.650 1.00 52.72 84 ILE A O 1
ATOM 665 N N . GLU A 1 85 ? 4.121 -15.446 14.688 1.00 43.97 85 GLU A N 1
ATOM 666 C CA . GLU A 1 85 ? 3.725 -16.734 15.264 1.00 43.97 85 GLU A CA 1
ATOM 667 C C . GLU A 1 85 ? 2.205 -16.894 15.131 1.00 43.97 85 GLU A C 1
ATOM 669 O O . GLU A 1 85 ? 1.417 -15.998 15.467 1.00 43.97 85 GLU A O 1
ATOM 674 N N . ALA A 1 86 ? 1.801 -18.027 14.557 1.00 55.44 86 ALA A N 1
ATOM 675 C CA . ALA A 1 86 ? 0.408 -18.417 14.487 1.00 55.44 86 ALA A CA 1
ATOM 676 C C . ALA A 1 86 ? -0.170 -18.417 15.913 1.00 55.44 86 ALA A C 1
ATOM 678 O O . ALA A 1 86 ? 0.499 -18.897 16.825 1.00 55.44 86 ALA A O 1
ATOM 679 N N . PRO A 1 87 ? -1.385 -17.889 16.142 1.00 51.47 87 PRO A N 1
ATOM 680 C CA . PRO A 1 87 ? -2.042 -18.111 17.417 1.00 51.47 87 PRO A CA 1
ATOM 681 C C . PRO A 1 87 ? -2.215 -19.620 17.590 1.00 51.47 87 PRO A C 1
ATOM 683 O O . PRO A 1 87 ? -2.862 -20.257 16.757 1.00 51.47 87 PRO A O 1
ATOM 686 N N . ASP A 1 88 ? -1.616 -20.165 18.646 1.00 48.66 88 ASP A N 1
ATOM 687 C CA . ASP A 1 88 ? -1.839 -21.531 19.104 1.00 48.66 88 ASP A CA 1
ATOM 688 C C . ASP A 1 88 ? -3.348 -21.742 19.280 1.00 48.66 88 ASP A C 1
ATOM 690 O O . ASP A 1 88 ? -3.963 -21.303 20.254 1.00 48.66 88 ASP A O 1
ATOM 694 N N . LEU A 1 89 ? -3.974 -22.370 18.287 1.00 50.16 89 LEU A N 1
ATOM 695 C CA . LEU A 1 89 ? -5.330 -22.876 18.404 1.00 50.16 89 LEU A CA 1
ATOM 696 C C . LEU A 1 89 ? -5.243 -24.145 19.253 1.00 50.16 89 LEU A C 1
ATOM 698 O O . LEU A 1 89 ? -4.973 -25.226 18.733 1.00 50.16 89 LEU A O 1
ATOM 702 N N . ASP A 1 90 ? -5.435 -23.989 20.563 1.00 50.91 90 ASP A N 1
ATOM 703 C CA . ASP A 1 90 ? -5.725 -25.096 21.475 1.00 50.91 90 ASP A CA 1
ATOM 704 C C . ASP A 1 90 ? -6.935 -25.885 20.924 1.00 50.91 90 ASP A C 1
ATOM 706 O O . ASP A 1 90 ? -8.025 -25.312 20.809 1.00 50.91 90 ASP A O 1
ATOM 710 N N . PRO A 1 91 ? -6.784 -27.177 20.570 1.00 48.69 91 PRO A N 1
ATOM 711 C CA . PRO A 1 91 ? -7.868 -27.995 20.025 1.00 48.69 91 PRO A CA 1
ATOM 712 C C . PRO A 1 91 ? -9.009 -28.299 21.013 1.00 48.69 91 PRO A C 1
ATOM 714 O O . PRO A 1 91 ? -9.913 -29.052 20.665 1.00 48.69 91 PRO A O 1
ATOM 717 N N . SER A 1 92 ? -8.978 -27.779 22.244 1.00 55.56 92 SER A N 1
ATOM 718 C CA . SER A 1 92 ? -9.779 -28.324 23.349 1.00 55.56 92 SER A CA 1
ATOM 719 C C . SER A 1 92 ? -11.072 -27.576 23.689 1.00 55.56 92 SER A C 1
ATOM 721 O O . SER A 1 92 ? -11.686 -27.900 24.703 1.00 55.56 92 SER A O 1
ATOM 723 N N . ASN A 1 93 ? -11.530 -26.603 22.893 1.00 46.88 93 ASN A N 1
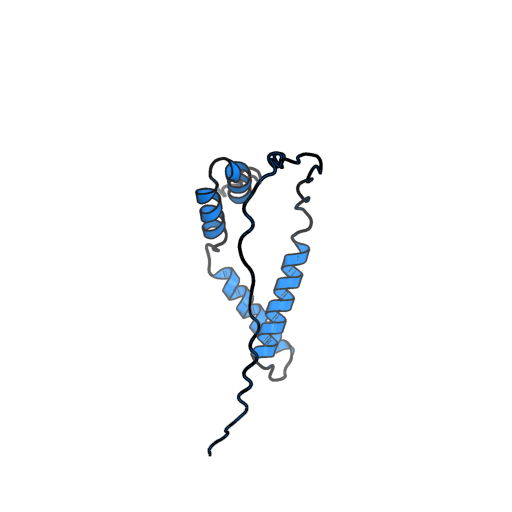ATOM 724 C CA . ASN A 1 93 ? -12.800 -25.921 23.176 1.00 46.88 93 ASN A CA 1
ATOM 725 C C . ASN A 1 93 ? -13.844 -26.198 22.088 1.00 46.88 93 ASN A C 1
ATOM 727 O O . ASN A 1 93 ? -14.001 -25.428 21.143 1.00 46.88 93 ASN A O 1
ATOM 731 N N . ASP A 1 94 ? -14.540 -27.320 22.258 1.00 52.56 94 ASP A N 1
ATOM 732 C CA . ASP A 1 94 ? -15.736 -27.737 21.525 1.00 52.56 94 ASP A CA 1
ATOM 733 C C . ASP A 1 94 ? -16.982 -27.204 22.265 1.00 52.56 94 ASP A C 1
ATOM 735 O O . ASP A 1 94 ? -17.244 -27.634 23.392 1.00 52.56 94 ASP A O 1
ATOM 739 N N . PRO A 1 95 ? -17.786 -26.286 21.697 1.00 42.47 95 PRO A N 1
ATOM 740 C CA . PRO A 1 95 ? -19.107 -25.984 22.216 1.00 42.47 95 PRO A CA 1
ATOM 741 C C . PRO A 1 95 ? -20.149 -26.306 21.143 1.00 42.47 95 PRO A C 1
ATOM 743 O O . PRO A 1 95 ? -20.746 -25.404 20.557 1.00 42.47 95 PRO A O 1
ATOM 746 N N . ASN A 1 96 ? -20.377 -27.593 20.876 1.00 48.09 96 ASN A N 1
ATOM 747 C CA . ASN A 1 96 ? -21.605 -28.013 20.208 1.00 48.09 96 ASN A CA 1
ATOM 748 C C . ASN A 1 96 ? -22.609 -28.499 21.272 1.00 48.09 96 ASN A C 1
ATOM 750 O O . ASN A 1 96 ? -22.340 -29.505 21.932 1.00 48.09 96 ASN A O 1
ATOM 754 N N . PRO A 1 97 ? -23.742 -27.807 21.484 1.00 43.94 97 PRO A N 1
ATOM 755 C CA . PRO A 1 97 ? -24.797 -28.298 22.356 1.00 43.94 97 PRO A CA 1
ATOM 756 C C . PRO A 1 97 ? -25.452 -29.537 21.732 1.00 43.94 97 PRO A C 1
ATOM 758 O O . PRO A 1 97 ? -25.777 -29.548 20.545 1.00 43.94 97 PRO A O 1
ATOM 761 N N . GLU A 1 98 ? -25.641 -30.577 22.545 1.00 44.66 98 GLU A N 1
ATOM 762 C CA . GLU A 1 98 ? -26.306 -31.827 22.167 1.00 44.66 98 GLU A CA 1
ATOM 763 C C . GLU A 1 98 ? -27.654 -31.573 21.455 1.00 44.66 98 GLU A C 1
ATOM 765 O O . GLU A 1 98 ? -28.456 -30.760 21.930 1.00 44.66 98 GLU A O 1
ATOM 770 N N . PRO A 1 99 ? -27.957 -32.273 20.344 1.00 49.91 99 PRO A N 1
ATOM 771 C CA . PRO A 1 99 ? -29.271 -32.198 19.718 1.00 49.91 99 PRO A CA 1
ATOM 772 C C . PRO A 1 99 ? -30.347 -32.829 20.626 1.00 49.91 99 PRO A C 1
ATOM 774 O O . PRO A 1 99 ? -30.100 -33.867 21.249 1.00 49.91 99 PRO A O 1
ATOM 777 N N . PRO A 1 100 ? -31.557 -32.242 20.711 1.00 44.28 100 PRO A N 1
ATOM 778 C CA . PRO A 1 100 ? -32.630 -32.777 21.537 1.00 44.28 100 PRO A CA 1
ATOM 779 C C . PRO A 1 100 ? -33.133 -34.132 21.020 1.00 44.28 100 PRO A C 1
ATOM 781 O O . PRO A 1 100 ? -33.227 -34.385 19.819 1.00 44.28 100 PRO A O 1
ATOM 784 N N . LYS A 1 101 ? -33.442 -34.995 21.990 1.00 43.28 101 LYS A N 1
ATOM 785 C CA . LYS A 1 101 ? -33.848 -36.398 21.867 1.00 43.28 101 LYS A CA 1
ATOM 786 C C . LYS A 1 101 ? -35.110 -36.554 21.011 1.00 43.28 101 LYS A C 1
ATOM 788 O O . LYS A 1 101 ? -36.051 -35.778 21.130 1.00 43.28 101 LYS A O 1
ATOM 793 N N . SER A 1 102 ? -35.108 -37.592 20.183 1.00 42.22 102 SER A N 1
ATOM 794 C CA . SER A 1 102 ? -36.225 -38.068 19.367 1.00 42.22 102 SER A CA 1
ATOM 795 C C . SER A 1 102 ? -37.394 -38.564 20.217 1.00 42.22 102 SER A C 1
ATOM 797 O O . SER A 1 102 ? -37.192 -39.481 21.015 1.00 42.22 102 SER A O 1
ATOM 799 N N . ASP A 1 103 ? -38.596 -38.045 19.959 1.00 42.25 103 ASP A N 1
ATOM 800 C CA . ASP A 1 103 ? -39.862 -38.694 20.317 1.00 42.25 103 ASP A CA 1
ATOM 801 C C . ASP A 1 103 ? -40.563 -39.234 19.048 1.00 42.25 103 ASP A C 1
ATOM 803 O O . ASP A 1 103 ? -40.525 -38.566 18.008 1.00 42.25 103 ASP A O 1
ATOM 807 N N . PRO A 1 104 ? -41.178 -40.436 19.094 1.00 48.38 104 PRO A N 1
ATOM 808 C CA . PRO A 1 104 ? -41.767 -41.107 17.937 1.00 48.38 104 PRO A CA 1
ATOM 809 C C . PRO A 1 104 ? -43.304 -41.102 17.978 1.00 48.38 104 PRO A C 1
ATOM 811 O O . PRO A 1 104 ? -43.859 -41.707 18.886 1.00 48.38 104 PRO A O 1
ATOM 814 N N . SER A 1 105 ? -43.989 -40.532 16.977 1.00 40.19 105 SER A N 1
ATOM 815 C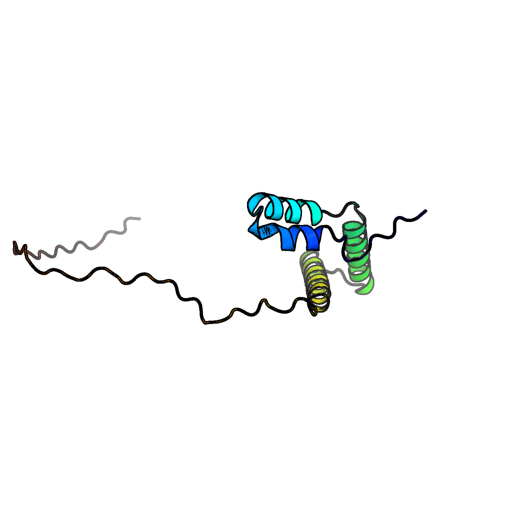 CA . SER A 1 105 ? -45.327 -40.990 16.523 1.00 40.19 105 SER A CA 1
ATOM 816 C C . SER A 1 105 ? -45.987 -40.033 15.520 1.00 40.19 105 SER A C 1
ATOM 818 O O . SER A 1 105 ? -46.230 -38.884 15.871 1.00 40.19 105 SER A O 1
ATOM 820 N N . GLU A 1 106 ? -46.358 -40.596 14.359 1.00 43.22 106 GLU A N 1
ATOM 821 C CA . GLU A 1 106 ? -47.514 -40.262 13.491 1.00 43.22 106 GLU A CA 1
ATOM 822 C C . GLU A 1 106 ? -47.489 -38.894 12.761 1.00 43.22 106 GLU A C 1
ATOM 824 O O . GLU A 1 106 ? -47.189 -37.861 13.330 1.00 43.22 106 GLU A O 1
ATOM 829 N N . GLU A 1 107 ? -47.730 -38.792 11.450 1.00 41.94 107 GLU A N 1
ATOM 830 C CA . GLU A 1 107 ? -48.815 -39.419 10.697 1.00 41.94 107 GLU A CA 1
ATOM 831 C C . GLU A 1 107 ? -48.399 -40.004 9.337 1.00 41.94 107 GLU A C 1
ATOM 833 O O . GLU A 1 107 ? -47.562 -39.491 8.594 1.00 41.94 107 GLU A O 1
ATOM 838 N N . MET A 1 108 ? -49.084 -41.097 9.023 1.00 48.16 108 MET A N 1
ATOM 839 C CA . MET A 1 108 ? -49.109 -41.848 7.781 1.00 48.16 108 MET A CA 1
ATOM 840 C C . MET A 1 108 ? -50.454 -41.568 7.115 1.00 48.16 108 MET A C 1
ATOM 842 O O . MET A 1 108 ? -51.442 -42.013 7.666 1.00 48.16 108 MET A O 1
ATOM 846 N N . HIS A 1 109 ? -50.492 -40.911 5.953 1.00 37.38 109 HIS A N 1
ATOM 847 C CA . HIS A 1 109 ? -51.548 -40.960 4.918 1.00 37.38 109 HIS A CA 1
ATOM 848 C C . HIS A 1 109 ? -50.986 -40.187 3.700 1.00 37.38 109 HIS A C 1
ATOM 850 O O . HIS A 1 109 ? -50.354 -39.159 3.881 1.00 37.38 109 HIS A O 1
ATOM 856 N N . SER A 1 110 ? -51.126 -40.543 2.426 1.00 48.81 110 SER A N 1
ATOM 857 C CA . SER A 1 110 ? -51.858 -41.594 1.736 1.00 48.81 110 SER A CA 1
ATOM 858 C C . SER A 1 110 ? -51.326 -41.651 0.292 1.00 48.81 110 SER A C 1
ATOM 860 O O . SER A 1 110 ? -51.354 -40.654 -0.417 1.00 48.81 110 SER A O 1
ATOM 862 N N . SER A 1 111 ? -50.861 -42.831 -0.109 1.00 44.75 111 SER A N 1
ATOM 863 C CA . SER A 1 111 ? -50.949 -43.479 -1.428 1.00 44.75 111 SER A CA 1
ATOM 864 C C . SER A 1 111 ? -51.348 -42.687 -2.700 1.00 44.75 111 SER A C 1
ATOM 866 O O . SER A 1 111 ? -52.480 -42.217 -2.810 1.00 44.75 111 SER A O 1
ATOM 868 N N . CYS A 1 112 ? -50.490 -42.858 -3.726 1.00 40.78 112 CYS A N 1
ATOM 869 C CA . CYS A 1 112 ? -50.763 -42.970 -5.179 1.00 40.78 112 CYS A CA 1
ATOM 870 C C . CYS A 1 112 ? -50.948 -41.645 -5.972 1.00 40.78 112 CYS A C 1
ATOM 872 O O . CYS A 1 112 ? -51.660 -40.762 -5.521 1.00 40.78 112 CYS A O 1
ATOM 874 N N . LYS A 1 113 ? -50.409 -41.432 -7.186 1.00 49.44 113 LYS A N 1
ATOM 875 C CA . LYS A 1 113 ? -49.990 -42.333 -8.283 1.00 49.44 113 LYS A CA 1
ATOM 876 C C . LYS A 1 113 ? -48.874 -41.705 -9.134 1.00 49.44 113 LYS A C 1
ATOM 878 O O . LYS A 1 113 ? -48.897 -40.499 -9.362 1.00 49.44 113 LYS A O 1
ATOM 883 N N . ASP A 1 114 ? -48.019 -42.566 -9.677 1.00 47.34 114 ASP A N 1
ATOM 884 C CA . ASP A 1 114 ? -47.228 -42.322 -10.883 1.00 47.34 114 ASP A CA 1
ATOM 885 C C . ASP A 1 114 ? -48.140 -42.051 -12.087 1.00 47.34 114 ASP A C 1
ATOM 887 O O . ASP A 1 114 ? -49.168 -42.715 -12.269 1.00 47.34 114 ASP A O 1
ATOM 891 N N . SER A 1 115 ? -47.759 -41.093 -12.923 1.00 52.94 115 SER A N 1
ATOM 892 C CA . SER A 1 115 ? -48.117 -41.059 -14.341 1.00 52.94 115 SER A CA 1
ATOM 893 C C . SER A 1 115 ? -47.023 -40.288 -15.062 1.00 52.94 115 SER A C 1
ATOM 895 O O . SER A 1 115 ? -46.921 -39.069 -14.940 1.00 52.94 115 SER A O 1
ATOM 897 N N . ASP A 1 116 ? -46.183 -41.053 -15.748 1.00 54.41 116 ASP A N 1
ATOM 898 C CA . ASP A 1 116 ? -45.319 -40.597 -16.821 1.00 54.41 116 ASP A CA 1
ATOM 899 C C . ASP A 1 116 ? -46.168 -39.907 -17.898 1.00 54.41 116 ASP A C 1
ATOM 901 O O . ASP A 1 116 ? -47.128 -40.498 -18.392 1.00 54.41 116 ASP A O 1
ATOM 905 N N . GLU A 1 117 ? -45.800 -38.690 -18.292 1.00 60.47 117 GLU A N 1
ATOM 906 C CA . GLU A 1 117 ? -46.067 -38.197 -19.643 1.00 60.47 117 GLU A CA 1
ATOM 907 C C . GLU A 1 117 ? -44.801 -37.518 -20.170 1.00 60.47 117 GLU A C 1
ATOM 909 O O . GLU A 1 117 ? -44.440 -36.402 -19.789 1.00 60.47 117 GLU A O 1
ATOM 914 N N . ASP A 1 118 ? -44.121 -38.261 -21.043 1.00 54.41 118 ASP A N 1
ATOM 915 C CA . ASP A 1 118 ? -43.181 -37.760 -22.033 1.00 54.41 118 ASP A CA 1
ATOM 916 C C . ASP A 1 118 ? -43.846 -36.679 -22.899 1.00 54.41 118 ASP A C 1
ATOM 918 O O . ASP A 1 118 ? -44.961 -36.848 -23.396 1.00 54.41 118 ASP A O 1
ATOM 922 N N . SER A 1 119 ? -43.119 -35.600 -23.176 1.00 60.59 119 SER A N 1
ATOM 923 C CA . SER A 1 119 ? -43.247 -34.920 -24.467 1.00 60.59 119 SER A CA 1
ATOM 924 C C . SER A 1 119 ? -41.887 -34.392 -24.911 1.00 60.59 119 SER A C 1
ATOM 926 O O . SER A 1 119 ? -41.360 -33.403 -24.402 1.00 60.59 119 SER A O 1
ATOM 928 N N . ASP A 1 120 ? -41.320 -35.130 -25.861 1.00 55.50 120 ASP A N 1
ATOM 929 C CA . ASP A 1 120 ? -40.273 -34.708 -26.779 1.00 55.50 120 ASP A CA 1
ATOM 930 C C . ASP A 1 120 ? -40.720 -33.501 -27.634 1.00 55.50 120 ASP A C 1
ATOM 932 O O . ASP A 1 120 ? -41.869 -33.467 -28.068 1.00 55.50 120 ASP A O 1
ATOM 936 N N . ILE A 1 121 ? -39.742 -32.633 -27.967 1.00 51.00 121 ILE A N 1
ATOM 937 C CA . ILE A 1 121 ? -39.545 -31.929 -29.266 1.00 51.00 121 ILE A CA 1
ATOM 938 C C . ILE A 1 121 ? -40.616 -30.877 -29.665 1.00 51.00 121 ILE A C 1
ATOM 940 O O . ILE A 1 121 ? -41.807 -31.065 -29.494 1.00 51.00 121 ILE A O 1
ATOM 944 N N . GLU A 1 122 ? -40.258 -29.656 -30.090 1.00 58.56 122 GLU A N 1
ATOM 945 C CA . GLU A 1 122 ? -39.726 -29.343 -31.428 1.00 58.56 122 GLU A CA 1
ATOM 946 C C . GLU A 1 122 ? -38.749 -28.147 -31.463 1.00 58.56 122 GLU A C 1
ATOM 948 O O . GLU A 1 122 ? -39.024 -27.066 -30.940 1.00 58.56 122 GLU A O 1
ATOM 953 N N . ASP A 1 123 ? -37.631 -28.351 -32.172 1.00 52.62 123 ASP A N 1
ATOM 954 C CA . ASP A 1 123 ? -36.889 -27.313 -32.894 1.00 52.62 123 ASP A CA 1
ATOM 955 C C . ASP A 1 123 ? -37.780 -26.727 -34.002 1.00 52.62 123 ASP A C 1
ATOM 957 O O . ASP A 1 123 ? -38.256 -27.476 -34.856 1.00 52.62 123 ASP A O 1
ATOM 961 N N . VAL A 1 124 ? -37.933 -25.400 -34.062 1.00 64.00 124 VAL A N 1
ATOM 962 C CA . VAL A 1 124 ? -38.376 -24.701 -35.280 1.00 64.00 124 VAL A CA 1
ATOM 963 C C . VAL A 1 124 ? -37.555 -23.420 -35.474 1.00 64.00 124 VAL A C 1
ATOM 965 O O . VAL A 1 124 ? -37.737 -22.445 -34.750 1.00 64.00 124 VAL A O 1
ATOM 968 N N . GLU A 1 125 ? -36.666 -23.530 -36.468 1.00 60.50 125 GLU A N 1
ATOM 969 C CA . GLU A 1 125 ? -36.051 -22.547 -37.392 1.00 60.50 125 GLU A CA 1
ATOM 970 C C . GLU A 1 125 ? -35.425 -21.235 -36.873 1.00 60.50 125 GLU A C 1
ATOM 972 O O . GLU A 1 125 ? -36.147 -20.293 -36.475 1.00 60.50 125 GLU A O 1
#